Protein AF-A0A0Q5ZE83-F1 (afdb_monomer)

Mean predicted aligned error: 3.69 Å

Structure (mmCIF, N/CA/C/O backbone):
data_AF-A0A0Q5ZE83-F1
#
_entry.id   AF-A0A0Q5ZE83-F1
#
loop_
_atom_site.group_PDB
_atom_site.id
_atom_site.type_symbol
_atom_site.label_atom_id
_atom_site.label_alt_id
_atom_site.label_comp_id
_atom_site.label_asym_id
_atom_site.label_entity_id
_atom_site.label_seq_id
_atom_site.pdbx_PDB_ins_code
_atom_site.Cartn_x
_atom_site.Cartn_y
_atom_site.Cartn_z
_atom_site.occupancy
_atom_site.B_iso_or_equiv
_atom_site.auth_seq_id
_atom_site.auth_comp_id
_atom_site.auth_asym_id
_atom_site.auth_atom_id
_atom_site.pdbx_PDB_model_num
ATOM 1 N N . MET A 1 1 ? 2.096 -6.579 13.465 1.00 82.06 1 MET A N 1
ATOM 2 C CA . MET A 1 1 ? 1.869 -6.736 12.017 1.00 82.06 1 MET A CA 1
ATOM 3 C C . MET A 1 1 ? 0.982 -7.941 11.682 1.00 82.06 1 MET A C 1
ATOM 5 O O . MET A 1 1 ? 1.293 -9.048 12.105 1.00 82.06 1 MET A O 1
ATOM 9 N N . GLN A 1 2 ? -0.101 -7.746 10.924 1.00 92.50 2 GLN A N 1
ATOM 10 C CA . GLN A 1 2 ? -0.947 -8.795 10.330 1.00 92.50 2 GLN A CA 1
ATOM 11 C C . GLN A 1 2 ? -1.009 -8.585 8.812 1.00 92.50 2 GLN A C 1
ATOM 13 O O . GLN A 1 2 ? -1.282 -7.473 8.374 1.00 92.50 2 GLN A O 1
ATOM 18 N N . VAL A 1 3 ? -0.794 -9.628 8.007 1.00 93.94 3 VAL A N 1
ATOM 19 C CA . VAL A 1 3 ? -0.985 -9.550 6.547 1.00 93.94 3 VAL A CA 1
ATOM 20 C C . VAL A 1 3 ? -2.480 -9.579 6.246 1.00 93.94 3 VAL A C 1
ATOM 22 O O . VAL A 1 3 ? -3.165 -10.521 6.641 1.00 93.94 3 VAL A O 1
ATOM 25 N N . LEU A 1 4 ? -2.977 -8.549 5.565 1.00 93.50 4 LEU A N 1
ATOM 26 C CA . LEU A 1 4 ? -4.355 -8.503 5.079 1.00 93.50 4 LEU A CA 1
ATOM 27 C C . LEU A 1 4 ? -4.453 -9.041 3.658 1.00 93.50 4 LEU A C 1
ATOM 29 O O . LEU A 1 4 ? -5.362 -9.804 3.351 1.00 93.50 4 LEU A O 1
ATOM 33 N N . MET A 1 5 ? -3.520 -8.631 2.797 1.00 93.56 5 MET A N 1
ATOM 34 C CA . MET A 1 5 ? -3.527 -8.975 1.379 1.00 93.56 5 MET A CA 1
ATOM 35 C C . MET A 1 5 ? -2.098 -9.136 0.894 1.00 93.56 5 MET A C 1
ATOM 37 O O . MET A 1 5 ? -1.196 -8.425 1.336 1.00 93.56 5 MET A O 1
ATOM 41 N N . LYS A 1 6 ? -1.892 -10.063 -0.030 1.00 93.88 6 LYS A N 1
ATOM 42 C CA . LYS A 1 6 ? -0.602 -10.269 -0.671 1.00 93.88 6 LYS A CA 1
ATOM 43 C C . LYS A 1 6 ? -0.836 -10.628 -2.122 1.00 93.88 6 LYS A C 1
ATOM 45 O O . LYS A 1 6 ? -1.517 -11.610 -2.408 1.00 93.88 6 LYS A O 1
ATOM 50 N N . LYS A 1 7 ? -0.198 -9.874 -3.007 1.00 91.81 7 LYS A N 1
ATOM 51 C CA . LYS A 1 7 ? -0.164 -10.153 -4.433 1.00 91.81 7 LYS A CA 1
ATOM 52 C C . LYS A 1 7 ? 1.287 -10.379 -4.833 1.00 91.81 7 LYS A C 1
ATOM 54 O O . LYS A 1 7 ? 2.156 -9.532 -4.620 1.00 91.81 7 LYS A O 1
ATOM 59 N N . ASN A 1 8 ? 1.574 -11.600 -5.278 1.00 86.62 8 ASN A N 1
ATOM 60 C CA . ASN A 1 8 ? 2.942 -12.068 -5.490 1.00 86.62 8 ASN A CA 1
ATOM 61 C C . ASN A 1 8 ? 3.687 -11.159 -6.473 1.00 86.62 8 ASN A C 1
ATOM 63 O O . ASN A 1 8 ? 3.200 -10.942 -7.574 1.00 86.62 8 ASN A O 1
ATOM 67 N N . TRP A 1 9 ? 4.884 -10.701 -6.084 1.00 82.31 9 TRP A N 1
ATOM 68 C CA . TRP A 1 9 ? 5.738 -9.790 -6.870 1.00 82.31 9 TRP A CA 1
ATOM 69 C C . TRP A 1 9 ? 5.134 -8.404 -7.146 1.00 82.31 9 TRP A C 1
ATOM 71 O O . TRP A 1 9 ? 5.636 -7.658 -7.992 1.00 82.31 9 TRP A O 1
ATOM 81 N N . GLU A 1 10 ? 4.075 -8.040 -6.424 1.00 89.94 10 GLU A N 1
ATOM 82 C CA . GLU A 1 10 ? 3.404 -6.757 -6.595 1.00 89.94 10 GLU A CA 1
ATOM 83 C C . GLU A 1 10 ? 3.388 -5.952 -5.310 1.00 89.94 10 GLU A C 1
ATOM 85 O O . GLU A 1 10 ? 4.043 -4.915 -5.231 1.00 89.94 10 GLU A O 1
ATOM 90 N N . TYR A 1 11 ? 2.677 -6.438 -4.297 1.00 94.44 11 TYR A N 1
ATOM 91 C CA . TYR A 1 11 ? 2.591 -5.755 -3.019 1.00 94.44 11 TYR A CA 1
ATOM 92 C C . TYR A 1 11 ? 2.127 -6.676 -1.893 1.00 94.44 11 TYR A C 1
ATOM 94 O O . TYR A 1 11 ? 1.551 -7.750 -2.105 1.00 94.44 11 TYR A O 1
ATOM 102 N N . ILE A 1 12 ? 2.327 -6.203 -0.669 1.00 95.19 12 ILE A N 1
ATOM 103 C CA . ILE A 1 12 ? 1.773 -6.779 0.545 1.00 95.19 12 ILE A CA 1
ATOM 104 C C . ILE A 1 12 ? 1.124 -5.654 1.352 1.00 95.19 12 ILE A C 1
ATOM 106 O O . ILE A 1 12 ? 1.760 -4.653 1.677 1.00 95.19 12 ILE A O 1
ATOM 110 N N . LEU A 1 13 ? -0.161 -5.820 1.662 1.00 95.81 13 LEU A N 1
ATOM 111 C CA . LEU A 1 13 ? -0.893 -4.944 2.566 1.00 95.81 13 LEU A CA 1
ATOM 112 C C . LEU A 1 13 ? -0.886 -5.554 3.963 1.00 95.81 13 LEU A C 1
ATOM 114 O O . LEU A 1 13 ? -1.343 -6.682 4.181 1.00 95.81 13 LEU A O 1
ATOM 118 N N . TYR A 1 14 ? -0.442 -4.761 4.922 1.00 94.62 14 TYR A N 1
ATOM 119 C CA . TYR A 1 14 ? -0.391 -5.114 6.324 1.00 94.62 14 TYR A CA 1
ATOM 120 C C . TYR A 1 14 ? -1.289 -4.202 7.146 1.00 94.62 14 TYR A C 1
ATOM 122 O O . TYR A 1 14 ? -1.475 -3.024 6.846 1.00 94.62 14 TYR A O 1
ATOM 130 N N . LYS A 1 15 ? -1.783 -4.746 8.252 1.00 93.62 15 LYS A N 1
ATOM 131 C CA . LYS A 1 15 ? -2.370 -3.987 9.343 1.00 93.62 15 LYS A CA 1
ATOM 132 C C . LYS A 1 15 ? -1.466 -4.070 10.554 1.00 93.62 15 LYS A C 1
ATOM 134 O O . LYS A 1 15 ? -1.119 -5.155 11.026 1.00 93.62 15 LYS A O 1
ATOM 139 N N . GLU A 1 16 ? -1.099 -2.919 11.080 1.00 92.75 16 GLU A N 1
ATOM 140 C CA . GLU A 1 16 ? -0.334 -2.813 12.308 1.00 92.75 16 GLU A CA 1
ATOM 141 C C . GLU A 1 16 ? -1.035 -1.856 13.262 1.00 92.75 16 GLU A C 1
ATOM 143 O O . GLU A 1 16 ? -1.102 -0.654 13.028 1.00 92.75 16 GLU A O 1
ATOM 148 N N . ASN A 1 17 ? -1.589 -2.396 14.351 1.00 88.81 17 ASN A N 1
ATOM 149 C CA . ASN A 1 17 ? -2.453 -1.649 15.264 1.00 88.81 17 ASN A CA 1
ATOM 150 C C . ASN A 1 17 ? -3.629 -0.985 14.513 1.00 88.81 17 ASN A C 1
ATOM 152 O O . ASN A 1 17 ? -4.519 -1.676 14.013 1.00 88.81 17 ASN A O 1
ATOM 156 N N . GLN A 1 18 ? -3.629 0.349 14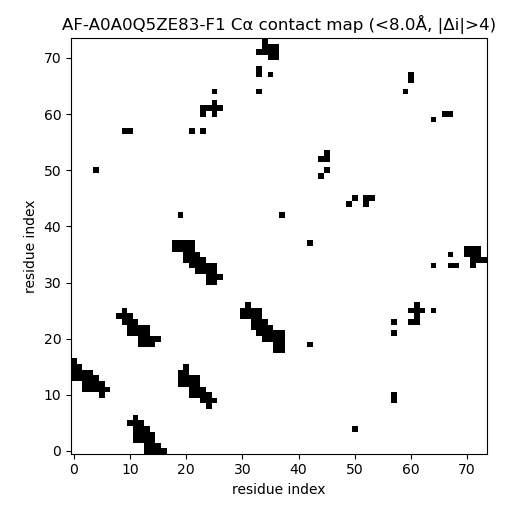.436 1.00 88.88 18 GLN A N 1
ATOM 157 C CA . GLN A 1 18 ? -4.622 1.163 13.726 1.00 88.88 18 GLN A CA 1
ATOM 158 C C . GLN A 1 18 ? -4.114 1.697 12.378 1.00 88.88 18 GLN A C 1
ATOM 160 O O . GLN A 1 18 ? -4.800 2.487 11.737 1.00 88.88 18 GLN A O 1
ATOM 165 N N . LYS A 1 19 ? -2.927 1.265 11.945 1.00 93.12 19 LYS A N 1
ATOM 166 C CA . LYS A 1 19 ? -2.269 1.715 10.719 1.00 93.12 19 LYS A CA 1
ATOM 167 C C . LYS A 1 19 ? -2.344 0.635 9.650 1.00 93.12 19 LYS A C 1
ATOM 169 O O . LYS A 1 19 ? -2.266 -0.561 9.945 1.00 93.12 19 LYS A O 1
ATOM 174 N N . TYR A 1 20 ? -2.484 1.075 8.408 1.00 94.7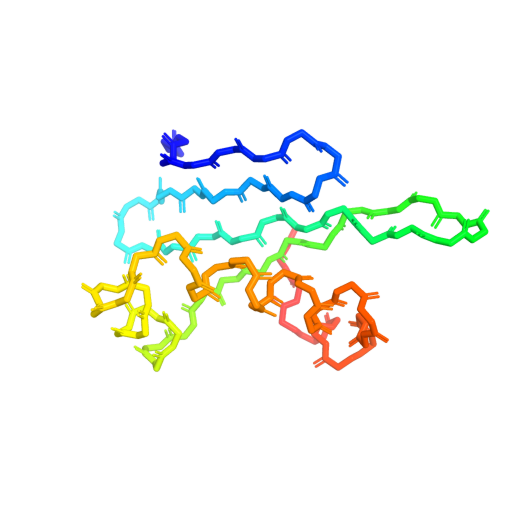5 20 TYR A N 1
ATOM 175 C CA . TYR A 1 20 ? -2.386 0.223 7.231 1.00 94.75 20 TYR A CA 1
ATOM 176 C C . TYR A 1 20 ? -1.066 0.538 6.542 1.00 94.75 20 TYR A C 1
ATOM 178 O O . TYR A 1 20 ? -0.768 1.703 6.293 1.00 94.75 20 TYR A O 1
ATOM 186 N N . LEU A 1 21 ? -0.276 -0.494 6.269 1.00 95.31 21 LEU A N 1
ATOM 187 C CA . LEU A 1 21 ? 1.025 -0.367 5.625 1.00 95.31 21 LEU A CA 1
ATOM 188 C C . LEU A 1 21 ? 0.982 -1.098 4.293 1.00 95.31 21 LEU A C 1
ATOM 190 O O . LEU A 1 21 ? 0.583 -2.262 4.254 1.00 95.31 21 LEU A O 1
ATOM 194 N N . LEU A 1 22 ? 1.415 -0.443 3.225 1.00 95.69 22 LEU A N 1
ATOM 195 C CA . LEU A 1 22 ? 1.536 -1.047 1.907 1.00 95.69 22 LEU A CA 1
ATOM 196 C C . LEU A 1 22 ? 3.007 -1.133 1.536 1.00 95.69 22 LEU A C 1
ATOM 198 O O . LEU A 1 22 ? 3.707 -0.126 1.483 1.00 95.69 22 LEU A O 1
ATOM 202 N N . GLU A 1 23 ? 3.465 -2.350 1.297 1.00 94.81 23 GLU A N 1
ATOM 203 C CA . GLU A 1 23 ? 4.804 -2.644 0.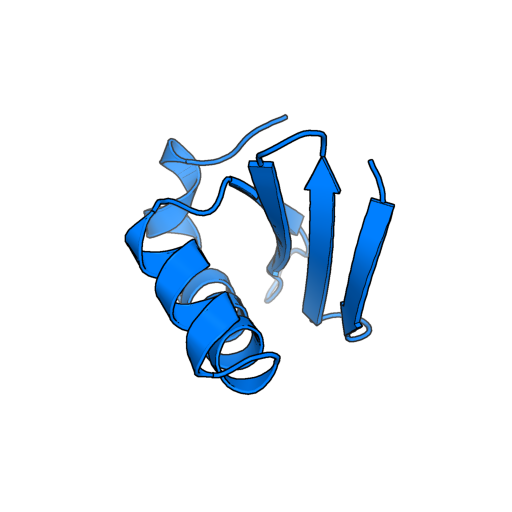810 1.00 94.81 23 GLU A CA 1
ATOM 204 C C . GLU A 1 23 ? 4.694 -3.042 -0.648 1.00 94.81 23 GLU A C 1
ATOM 206 O O . GLU A 1 23 ? 4.081 -4.055 -0.969 1.00 94.81 23 GLU A O 1
ATOM 211 N N . VAL A 1 24 ? 5.230 -2.213 -1.531 1.00 94.19 24 VAL A N 1
ATOM 212 C CA . VAL A 1 24 ? 5.154 -2.396 -2.977 1.00 94.19 24 VAL A CA 1
ATOM 213 C C . VAL A 1 24 ? 6.517 -2.816 -3.491 1.00 94.19 24 VAL A C 1
ATOM 215 O O . VAL A 1 24 ? 7.530 -2.190 -3.178 1.00 94.19 24 VAL A O 1
ATOM 218 N N . VAL A 1 25 ? 6.540 -3.859 -4.313 1.00 91.75 25 VAL A N 1
ATOM 219 C CA . VAL A 1 25 ? 7.746 -4.291 -5.015 1.00 91.75 25 VAL A CA 1
ATOM 220 C C . VAL A 1 25 ? 7.920 -3.404 -6.248 1.00 91.75 25 VAL A C 1
ATOM 222 O O . VAL A 1 25 ? 7.262 -3.578 -7.279 1.00 91.75 25 VAL A O 1
ATOM 225 N N . CYS A 1 26 ? 8.822 -2.436 -6.139 1.00 88.69 26 CYS A N 1
ATOM 226 C CA . CYS A 1 26 ? 9.197 -1.530 -7.213 1.00 88.69 26 CYS A CA 1
ATOM 227 C C . CYS A 1 26 ? 10.386 -2.121 -7.976 1.00 88.69 26 CYS A C 1
ATOM 229 O O . CYS A 1 26 ? 11.444 -2.381 -7.408 1.00 88.69 26 CYS A O 1
ATOM 231 N N . GLY A 1 27 ? 10.243 -2.362 -9.279 1.00 72.44 27 GLY A N 1
ATOM 232 C CA . GLY A 1 27 ? 11.306 -3.022 -10.032 1.00 72.44 27 GLY A CA 1
ATOM 233 C C . GLY A 1 27 ? 11.211 -2.825 -11.534 1.00 72.44 27 GLY A C 1
ATOM 234 O O . GLY A 1 27 ? 10.228 -3.213 -12.154 1.00 72.44 27 GLY A O 1
ATOM 235 N N . GLY A 1 28 ? 12.279 -2.250 -12.093 1.00 69.00 28 GLY A N 1
ATOM 236 C CA . GLY A 1 28 ? 12.612 -2.269 -13.518 1.00 69.00 28 GLY A CA 1
ATOM 237 C C . GLY A 1 28 ? 14.001 -2.886 -13.703 1.00 69.00 28 GLY A C 1
ATOM 238 O O . GLY A 1 28 ? 14.127 -4.094 -13.858 1.00 69.00 28 GLY A O 1
ATOM 239 N N . ALA A 1 29 ? 15.057 -2.067 -13.611 1.00 63.28 29 ALA A N 1
ATOM 240 C CA . ALA A 1 29 ? 16.454 -2.523 -13.683 1.00 63.28 29 ALA A CA 1
ATOM 241 C C . ALA A 1 29 ? 17.050 -2.976 -12.329 1.00 63.28 29 ALA A C 1
ATOM 243 O O . ALA A 1 29 ? 17.972 -3.785 -12.306 1.00 63.28 29 ALA A O 1
ATOM 244 N N . ALA A 1 30 ? 16.523 -2.480 -11.204 1.00 70.31 30 ALA A N 1
ATOM 245 C CA . ALA A 1 30 ? 16.861 -2.928 -9.853 1.00 70.31 30 ALA A CA 1
ATOM 246 C C . ALA A 1 30 ? 15.566 -3.095 -9.050 1.00 70.31 30 ALA A C 1
ATOM 248 O O . ALA A 1 30 ? 14.729 -2.191 -9.046 1.00 70.31 30 ALA A O 1
ATOM 249 N N . MET A 1 31 ? 15.386 -4.258 -8.422 1.00 81.38 31 MET A N 1
ATOM 250 C CA . MET A 1 31 ? 14.238 -4.536 -7.557 1.00 81.38 31 MET A CA 1
ATOM 251 C C . MET A 1 31 ? 14.496 -3.963 -6.166 1.00 81.38 31 MET A C 1
ATOM 253 O O . MET A 1 31 ? 15.532 -4.241 -5.562 1.00 81.38 31 MET A O 1
ATOM 257 N N . PHE A 1 32 ? 13.551 -3.178 -5.666 1.00 88.38 32 PHE A N 1
ATOM 258 C CA . PHE A 1 32 ? 13.522 -2.686 -4.297 1.00 88.38 32 PHE A CA 1
ATOM 259 C C . PHE A 1 32 ? 12.085 -2.661 -3.781 1.00 88.38 32 PHE A C 1
ATOM 261 O O . PHE A 1 32 ? 11.127 -2.607 -4.548 1.00 88.38 32 PHE A O 1
ATOM 268 N N . GLU A 1 33 ? 11.927 -2.680 -2.466 1.00 90.31 33 GLU A N 1
ATOM 269 C CA . GLU A 1 33 ? 10.617 -2.619 -1.824 1.00 90.31 33 GLU A CA 1
ATOM 270 C C . GLU A 1 33 ? 10.402 -1.223 -1.241 1.00 90.31 33 GLU A C 1
ATOM 272 O O . GLU A 1 33 ? 11.279 -0.662 -0.573 1.00 90.31 33 GLU A O 1
ATOM 277 N N . LEU A 1 34 ? 9.237 -0.643 -1.522 1.00 92.69 34 LEU A N 1
ATOM 278 C CA . LEU A 1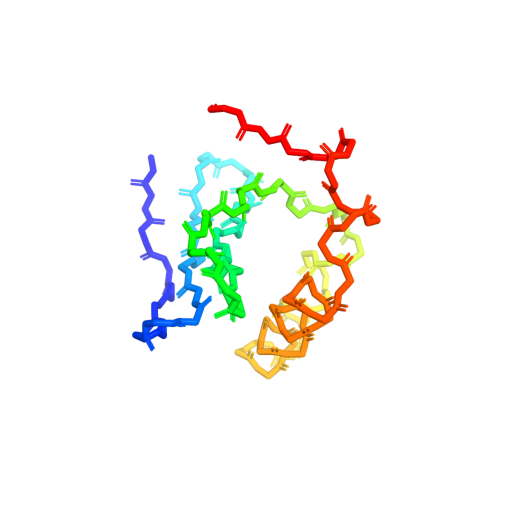 34 ? 8.803 0.611 -0.932 1.00 92.69 34 LEU A CA 1
ATOM 279 C C . LEU A 1 34 ? 7.656 0.345 0.032 1.00 92.69 34 LEU A C 1
ATOM 281 O O . LEU A 1 34 ? 6.552 0.001 -0.381 1.00 92.69 34 LEU A O 1
ATOM 285 N N . LYS A 1 35 ? 7.926 0.544 1.317 1.00 94.38 35 LYS A N 1
ATOM 286 C CA . LYS A 1 35 ? 6.939 0.429 2.380 1.00 94.38 35 LYS A CA 1
ATOM 287 C C . LYS A 1 35 ? 6.461 1.809 2.790 1.00 94.38 35 LYS A C 1
ATOM 289 O O . LYS A 1 35 ? 7.280 2.653 3.145 1.00 94.38 35 LYS A O 1
ATOM 294 N N . ILE A 1 36 ? 5.153 2.027 2.743 1.00 94.75 36 ILE A N 1
ATOM 295 C CA . ILE A 1 36 ? 4.521 3.290 3.130 1.00 94.75 36 ILE A CA 1
ATOM 296 C C . ILE A 1 36 ? 3.345 3.042 4.073 1.00 94.75 36 ILE A C 1
ATOM 298 O O . ILE A 1 36 ? 2.690 2.001 4.015 1.00 94.75 36 ILE A O 1
ATOM 302 N N . GLU A 1 37 ? 3.049 4.022 4.921 1.00 95.44 37 GLU A N 1
ATOM 303 C CA . GLU A 1 37 ? 1.794 4.078 5.673 1.00 95.44 37 GLU A CA 1
ATOM 304 C C . GLU A 1 37 ? 0.702 4.744 4.827 1.00 95.44 37 GLU A C 1
ATOM 306 O O . GLU A 1 37 ? 0.921 5.824 4.263 1.00 95.44 37 GLU A O 1
ATOM 311 N N . LEU A 1 38 ? -0.475 4.113 4.749 1.00 94.88 38 LEU A N 1
ATOM 312 C CA . LEU A 1 38 ? -1.642 4.704 4.098 1.00 94.88 38 LEU A CA 1
ATOM 313 C C . LEU A 1 38 ? -2.153 5.886 4.924 1.00 94.88 38 LEU A C 1
ATOM 315 O O . LEU A 1 38 ? -2.365 5.780 6.134 1.00 94.88 38 LEU A O 1
ATOM 319 N N . ASN A 1 39 ? -2.419 6.992 4.244 1.00 94.69 39 ASN A N 1
ATOM 320 C CA . ASN A 1 39 ? -3.107 8.139 4.805 1.00 94.69 39 ASN A CA 1
ATOM 321 C C . ASN A 1 39 ? -4.621 7.875 4.904 1.00 94.69 39 ASN A C 1
ATOM 323 O O . ASN A 1 39 ? -5.144 6.860 4.445 1.00 94.69 39 ASN A O 1
ATOM 327 N N . ILE A 1 40 ? -5.346 8.815 5.508 1.00 93.62 40 ILE A N 1
ATOM 328 C CA . ILE A 1 40 ? -6.786 8.677 5.763 1.00 93.62 40 ILE A CA 1
ATOM 329 C C . ILE A 1 40 ? -7.583 8.494 4.458 1.00 93.62 40 ILE A C 1
ATOM 331 O O . ILE A 1 40 ? -8.536 7.717 4.430 1.00 93.62 40 ILE A O 1
ATOM 335 N N . GLU A 1 41 ? -7.203 9.174 3.376 1.00 94.50 41 GLU A N 1
ATOM 336 C CA . GLU A 1 41 ? -7.879 9.074 2.078 1.00 94.50 41 GLU A CA 1
ATOM 337 C C . GLU A 1 41 ? -7.661 7.698 1.438 1.00 94.50 41 GLU A C 1
ATOM 339 O O . GLU A 1 41 ? -8.618 7.073 0.983 1.00 94.50 41 GLU A O 1
ATOM 344 N N . GLU A 1 42 ? -6.435 7.177 1.489 1.00 95.19 42 GLU A N 1
ATOM 345 C CA . GLU A 1 42 ? -6.085 5.847 0.981 1.00 95.19 42 GLU A CA 1
ATOM 346 C C . GLU A 1 42 ? -6.742 4.732 1.799 1.00 95.19 42 GLU A C 1
ATOM 348 O O . GLU A 1 42 ? -7.228 3.749 1.237 1.00 95.19 42 GLU A O 1
ATOM 353 N N . VAL A 1 43 ? -6.826 4.894 3.124 1.00 95.06 43 VAL A N 1
ATOM 354 C CA . VAL A 1 43 ? -7.569 3.967 3.989 1.00 95.06 43 VAL A CA 1
ATOM 355 C C . VAL A 1 43 ? -9.054 3.976 3.631 1.00 95.06 43 VAL A C 1
ATOM 357 O O . VAL A 1 43 ? -9.647 2.908 3.502 1.00 95.06 43 VAL A O 1
ATOM 360 N N . ASN A 1 44 ? -9.663 5.146 3.431 1.00 95.81 44 ASN A N 1
ATOM 361 C CA . ASN A 1 44 ? -11.067 5.232 3.019 1.00 95.81 44 ASN A CA 1
ATOM 362 C C . ASN A 1 44 ? -11.301 4.621 1.630 1.00 95.81 44 ASN A C 1
ATOM 364 O O . ASN A 1 44 ? -12.305 3.930 1.432 1.00 95.81 44 ASN A O 1
ATOM 368 N N . GLY A 1 45 ? -10.371 4.825 0.693 1.00 95.69 45 GLY A N 1
ATOM 369 C CA . GLY A 1 45 ? -10.388 4.192 -0.626 1.00 95.69 45 GLY A CA 1
ATOM 370 C C . GLY A 1 45 ? -10.350 2.670 -0.521 1.00 95.69 45 GLY A C 1
ATOM 371 O O . GLY A 1 45 ? -11.216 1.987 -1.070 1.00 95.69 45 GLY A O 1
ATOM 372 N N . TYR A 1 46 ? -9.429 2.136 0.283 1.00 95.12 46 TYR A N 1
ATOM 373 C CA . TYR A 1 46 ? -9.360 0.707 0.580 1.00 95.12 46 TYR A CA 1
ATOM 374 C C . TYR A 1 46 ? -10.644 0.177 1.234 1.00 95.12 46 TYR A C 1
ATOM 376 O O . TYR A 1 46 ? -11.174 -0.844 0.806 1.00 95.12 46 TYR A O 1
ATOM 384 N N . LEU A 1 47 ? -11.191 0.865 2.238 1.00 93.31 47 LEU A N 1
ATOM 385 C CA . LEU A 1 47 ? -12.417 0.427 2.913 1.00 93.31 47 LEU A CA 1
ATOM 386 C C . LEU A 1 47 ? -13.649 0.461 1.993 1.00 93.31 47 LEU A C 1
ATOM 388 O O . LEU A 1 47 ? -14.568 -0.332 2.186 1.00 93.31 47 LEU A O 1
ATOM 392 N N . SER A 1 48 ? -13.667 1.350 0.996 1.00 96.19 48 SER A N 1
ATOM 393 C CA . SER A 1 48 ? -14.802 1.521 0.078 1.00 96.19 48 SER A CA 1
ATOM 394 C C . SER A 1 48 ? -14.723 0.636 -1.166 1.00 96.19 48 SER A C 1
ATOM 396 O O . SER A 1 48 ? -15.756 0.275 -1.729 1.00 96.19 48 SER A O 1
ATOM 398 N N . HIS A 1 49 ? -13.518 0.336 -1.653 1.00 94.62 49 HIS A N 1
ATOM 399 C CA . HIS A 1 49 ? -13.298 -0.338 -2.942 1.00 94.62 49 HIS A CA 1
ATOM 400 C C . HIS A 1 49 ? -12.502 -1.646 -2.817 1.00 94.62 49 HIS A C 1
ATOM 402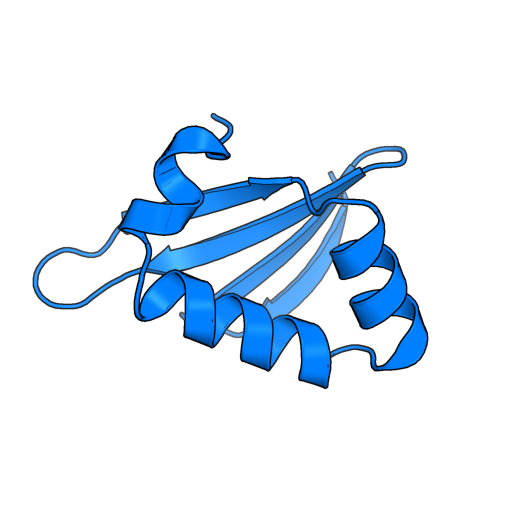 O O . HIS A 1 49 ? -12.400 -2.402 -3.783 1.00 94.62 49 HIS A O 1
ATOM 408 N N . GLY A 1 50 ? -11.967 -1.942 -1.631 1.00 93.62 50 GLY A N 1
ATOM 409 C CA . GLY A 1 50 ? -11.248 -3.175 -1.334 1.00 93.62 50 GLY A CA 1
ATOM 410 C C . GLY A 1 50 ? -9.961 -3.322 -2.142 1.00 93.62 50 GLY A C 1
ATOM 411 O O . GLY A 1 50 ? -9.194 -2.373 -2.311 1.00 93.62 50 GLY A O 1
ATOM 412 N N . GLU A 1 51 ? -9.736 -4.538 -2.646 1.00 93.50 51 GLU A N 1
ATOM 413 C CA . GLU A 1 51 ? -8.521 -4.930 -3.372 1.00 93.50 51 GLU A CA 1
ATOM 414 C C . GLU A 1 51 ? -8.205 -4.017 -4.556 1.00 93.50 51 GLU A C 1
ATOM 416 O O . GLU A 1 51 ? -7.064 -3.603 -4.723 1.00 93.50 51 GLU A O 1
ATOM 421 N N . SER A 1 52 ? -9.225 -3.652 -5.338 1.00 94.50 52 SER A N 1
ATOM 422 C CA . SER A 1 52 ? -9.046 -2.905 -6.586 1.00 94.50 52 SER A CA 1
ATOM 423 C C . SER A 1 52 ? -8.402 -1.532 -6.371 1.00 94.50 52 SER A C 1
ATOM 425 O O . SER A 1 52 ? -7.677 -1.047 -7.240 1.00 94.50 52 SER A O 1
ATOM 427 N N . TYR A 1 53 ? -8.632 -0.911 -5.210 1.00 96.00 53 TYR A N 1
ATOM 428 C CA . TYR A 1 53 ? -7.971 0.343 -4.855 1.00 96.00 53 TYR A CA 1
ATOM 429 C C . TYR A 1 53 ? -6.493 0.133 -4.524 1.00 96.00 53 TYR A C 1
ATOM 431 O O . TYR A 1 53 ? -5.651 0.916 -4.951 1.00 96.00 53 TYR A O 1
ATOM 439 N N . ILE A 1 54 ? -6.171 -0.937 -3.793 1.00 95.94 54 ILE A N 1
ATOM 440 C CA . ILE A 1 54 ? -4.787 -1.267 -3.435 1.00 95.94 54 ILE A CA 1
ATOM 441 C C . ILE A 1 54 ? -3.987 -1.655 -4.675 1.00 95.94 54 ILE A C 1
ATOM 443 O O . ILE A 1 54 ? -2.842 -1.234 -4.796 1.00 95.94 54 ILE A O 1
ATOM 447 N N . ASP A 1 55 ? -4.595 -2.384 -5.610 1.00 94.81 55 ASP A N 1
ATOM 448 C CA . ASP A 1 55 ? -4.000 -2.696 -6.909 1.00 94.81 55 ASP A CA 1
ATOM 449 C C . ASP A 1 55 ? -3.598 -1.425 -7.668 1.00 94.81 55 ASP A C 1
ATOM 451 O O . ASP A 1 55 ? -2.445 -1.275 -8.073 1.00 94.81 55 ASP A O 1
ATOM 455 N N . GLN A 1 56 ? -4.524 -0.469 -7.795 1.00 95.00 56 GLN A N 1
ATOM 456 C CA . GLN A 1 56 ? -4.247 0.811 -8.454 1.00 95.00 56 GLN A CA 1
ATOM 457 C C . GLN A 1 56 ? -3.190 1.626 -7.702 1.00 95.00 56 GLN A C 1
ATOM 459 O O . GLN A 1 56 ? -2.298 2.205 -8.319 1.00 95.00 56 GLN A O 1
ATOM 464 N N . LEU A 1 57 ? -3.254 1.659 -6.369 1.00 94.81 57 L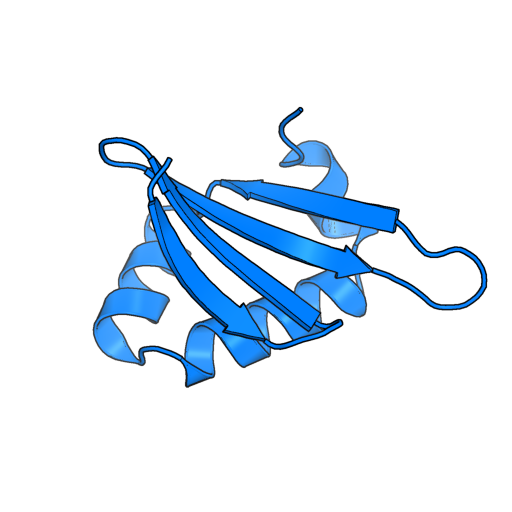EU A N 1
ATOM 465 C CA . LEU A 1 57 ? -2.278 2.371 -5.549 1.00 94.81 57 LEU A CA 1
ATOM 466 C C . LEU A 1 57 ? -0.876 1.767 -5.692 1.00 94.81 57 LEU A C 1
ATOM 468 O O . LEU A 1 57 ? 0.092 2.499 -5.893 1.00 94.81 57 LEU A O 1
ATOM 472 N N . ALA A 1 58 ? -0.763 0.441 -5.648 1.00 94.06 58 ALA A N 1
ATOM 473 C CA . ALA A 1 58 ? 0.496 -0.264 -5.849 1.00 94.06 58 ALA A CA 1
ATOM 474 C C . ALA A 1 58 ? 1.058 -0.034 -7.259 1.00 94.06 58 ALA A C 1
ATOM 476 O O . ALA A 1 58 ? 2.262 0.177 -7.409 1.00 94.06 58 ALA A O 1
ATOM 477 N N . GLU A 1 59 ? 0.209 -0.015 -8.288 1.00 93.06 59 GLU A N 1
ATOM 478 C CA . GLU A 1 59 ? 0.617 0.326 -9.653 1.00 93.06 59 GLU A CA 1
ATOM 479 C C . GLU A 1 59 ? 1.145 1.768 -9.748 1.00 93.06 59 GLU A C 1
ATOM 481 O O . GLU A 1 59 ? 2.227 1.992 -10.297 1.00 93.06 59 GLU A O 1
ATOM 486 N N . MET A 1 60 ? 0.447 2.742 -9.154 1.00 92.88 60 MET A N 1
ATOM 487 C CA . MET A 1 60 ? 0.897 4.140 -9.110 1.00 92.88 60 MET A CA 1
ATOM 488 C C . MET A 1 60 ? 2.247 4.286 -8.398 1.00 92.88 60 MET A C 1
ATOM 490 O O . MET A 1 60 ? 3.141 4.971 -8.901 1.00 92.88 60 MET A O 1
ATOM 494 N N . ILE A 1 61 ? 2.425 3.608 -7.261 1.00 92.81 61 ILE A N 1
ATOM 495 C CA . ILE A 1 61 ? 3.688 3.599 -6.513 1.00 92.81 61 ILE A CA 1
ATOM 496 C C . ILE A 1 61 ? 4.804 2.975 -7.349 1.00 92.81 61 ILE A C 1
ATOM 498 O O . ILE A 1 61 ? 5.899 3.528 -7.416 1.00 92.81 61 ILE A O 1
ATOM 502 N N . ARG A 1 62 ? 4.538 1.857 -8.030 1.00 90.38 62 ARG A N 1
ATOM 503 C CA . ARG A 1 62 ? 5.528 1.181 -8.877 1.00 90.38 62 ARG A CA 1
ATOM 504 C C . ARG A 1 62 ? 5.951 2.034 -10.072 1.00 90.38 62 ARG A C 1
ATOM 506 O O . ARG A 1 62 ? 7.130 2.048 -10.419 1.00 90.38 62 ARG A O 1
ATOM 513 N N . ASN A 1 63 ? 5.004 2.742 -10.685 1.00 90.38 63 ASN A N 1
ATOM 514 C CA . ASN A 1 63 ? 5.247 3.606 -11.840 1.00 90.38 63 ASN A CA 1
ATOM 515 C C . ASN A 1 63 ? 5.917 4.934 -11.463 1.00 90.38 63 ASN A C 1
ATOM 517 O O . ASN A 1 63 ? 6.574 5.554 -12.298 1.00 90.38 63 ASN A O 1
ATOM 521 N N . SER A 1 64 ? 5.748 5.409 -10.229 1.00 89.88 64 SER A N 1
ATOM 522 C CA . SER A 1 64 ? 6.302 6.689 -9.765 1.00 89.88 64 SER A CA 1
ATOM 523 C C . SER A 1 64 ? 6.810 6.621 -8.320 1.00 89.88 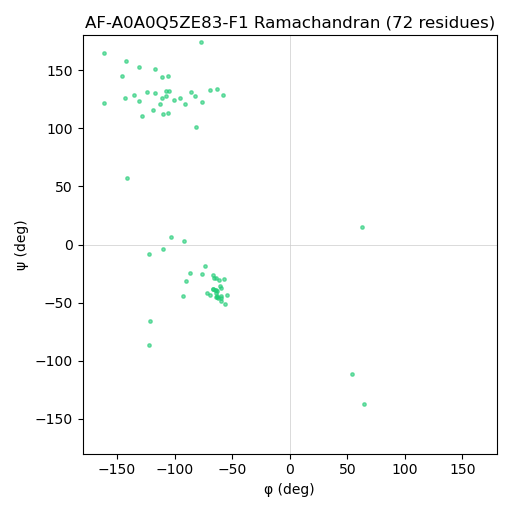64 SER A C 1
ATOM 525 O O . SER A 1 64 ? 6.406 7.432 -7.484 1.00 89.88 64 SER A O 1
ATOM 527 N N . PRO A 1 65 ? 7.753 5.714 -7.998 1.00 88.38 65 PRO A N 1
ATOM 528 C CA . PRO A 1 65 ? 8.157 5.457 -6.616 1.00 88.38 65 PRO A CA 1
ATOM 529 C C . PRO A 1 65 ? 8.808 6.675 -5.965 1.00 88.38 65 PRO A C 1
ATOM 531 O O . PRO A 1 65 ? 8.669 6.880 -4.763 1.00 88.38 65 PRO A O 1
ATOM 534 N N . SER A 1 66 ? 9.456 7.534 -6.760 1.00 87.69 66 SER A N 1
ATOM 535 C CA . SER A 1 66 ? 10.077 8.778 -6.301 1.00 87.69 66 SER A CA 1
ATOM 536 C C . SER A 1 66 ? 9.106 9.721 -5.587 1.00 87.69 66 SER A C 1
ATOM 538 O O . SER A 1 66 ? 9.531 10.439 -4.689 1.00 87.69 66 SER A O 1
ATOM 540 N N . GLN A 1 67 ? 7.815 9.698 -5.937 1.00 90.38 67 GLN A N 1
ATOM 541 C CA . GLN A 1 67 ? 6.788 10.523 -5.286 1.00 90.38 67 GLN A CA 1
ATOM 542 C C . GLN A 1 67 ? 6.414 10.021 -3.885 1.00 90.38 67 GLN A C 1
ATOM 544 O O . GLN A 1 67 ? 5.855 10.768 -3.088 1.00 90.38 67 GLN A O 1
ATOM 549 N N . TYR A 1 68 ? 6.740 8.767 -3.577 1.00 90.75 68 TYR A N 1
ATOM 550 C CA . TYR A 1 68 ? 6.381 8.099 -2.330 1.00 90.75 68 TYR A CA 1
ATOM 551 C C . TYR A 1 68 ? 7.596 7.858 -1.424 1.00 90.75 68 TYR A C 1
ATOM 553 O O . TYR A 1 68 ? 7.430 7.396 -0.299 1.00 90.75 68 TYR A O 1
ATOM 561 N N . LEU A 1 69 ? 8.811 8.200 -1.877 1.00 87.25 69 LEU A N 1
ATOM 562 C CA . LEU A 1 69 ? 10.046 8.044 -1.099 1.00 87.25 69 LEU A CA 1
ATOM 563 C C . LEU A 1 69 ? 10.036 8.844 0.208 1.00 87.25 69 LEU A C 1
ATOM 565 O O . LEU A 1 69 ? 10.548 8.354 1.206 1.00 87.25 69 LEU A O 1
ATOM 569 N N . ASP A 1 70 ? 9.430 10.033 0.221 1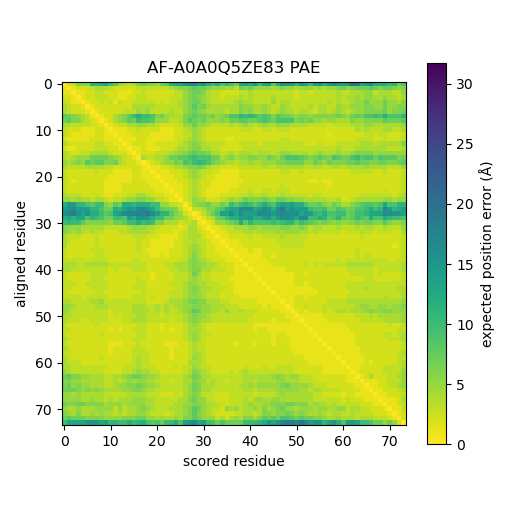.00 91.44 70 ASP A N 1
ATOM 570 C CA . ASP A 1 70 ? 9.310 10.865 1.432 1.00 91.44 70 ASP A CA 1
ATOM 571 C C . ASP A 1 70 ? 8.398 10.223 2.493 1.00 91.44 70 ASP A C 1
ATOM 573 O O . ASP A 1 70 ? 8.568 10.409 3.692 1.00 91.44 70 ASP A O 1
ATOM 577 N N . ARG A 1 71 ? 7.458 9.386 2.039 1.00 90.81 71 ARG A N 1
ATOM 578 C CA . ARG A 1 71 ? 6.524 8.627 2.881 1.00 90.81 71 ARG A CA 1
ATOM 579 C C . ARG A 1 71 ? 7.048 7.237 3.240 1.00 90.81 71 ARG A C 1
ATOM 581 O O . ARG A 1 71 ? 6.317 6.455 3.854 1.00 90.81 71 ARG A O 1
ATOM 588 N N . LYS A 1 72 ? 8.270 6.902 2.813 1.00 91.06 72 LYS A N 1
ATOM 589 C CA . LYS A 1 72 ? 8.878 5.605 3.090 1.00 91.06 72 LYS A CA 1
ATOM 590 C C . LYS A 1 72 ? 9.072 5.452 4.593 1.00 91.06 72 LYS A C 1
ATOM 592 O O . LYS A 1 72 ? 9.612 6.335 5.252 1.00 91.06 72 LYS A O 1
ATOM 597 N N . ILE A 1 73 ? 8.686 4.292 5.100 1.00 88.19 73 ILE A N 1
ATOM 598 C CA . ILE A 1 73 ? 8.991 3.863 6.461 1.00 88.19 73 ILE A CA 1
ATOM 599 C C . ILE A 1 73 ? 9.980 2.694 6.415 1.00 88.19 73 ILE A C 1
ATOM 601 O O . ILE A 1 73 ? 9.941 1.881 5.486 1.00 88.19 73 ILE A O 1
ATOM 605 N N . GLU A 1 74 ? 10.894 2.661 7.384 1.00 72.69 74 GLU A N 1
ATOM 606 C CA . GLU A 1 74 ? 11.867 1.575 7.585 1.00 72.69 74 GLU A CA 1
ATOM 607 C C . GLU A 1 74 ? 11.298 0.458 8.466 1.00 72.69 74 GLU A C 1
ATOM 609 O O . GLU A 1 74 ? 10.563 0.773 9.432 1.00 72.69 74 GLU A O 1
#

Sequence (74 aa):
MQVLMKKNWEYILYKENQKYLLEVVCGGAAMFELKIELNIEEVNGYLSHGESYIDQLAEMIRNSPSQYLDRKIE

Solvent-accessible surface area (backbone atoms only — not comparable to full-atom values): 4247 Å² total; per-residue (Å²): 121,42,82,78,45,74,45,90,87,42,35,37,35,32,39,40,94,94,44,43,35,42,34,25,50,30,66,83,97,62,78,46,76,50,33,29,69,57,50,74,67,56,49,50,42,33,76,74,54,40,68,65,41,52,53,51,50,40,49,51,41,49,77,43,46,79,81,47,56,87,53,50,58,134

Nearest PDB structures (foldseek):
  2n4b-assembly1_A  TM=4.445E-01  e=3.140E+00  Cupriavidus metallidurans CH34
  5mu3-assembly1_B  TM=3.319E-01  e=1.496E+00  Kluyveromyces lactis NRRL Y-1140
  8qcw-assembly1_A  TM=6.660E-01  e=8.442E+00  Lotus japonicus
  3zxu-assembly1_B  TM=3.601E-01  e=4.550E+00  Kluyveromyces lactis NRRL Y-1140
  6hox-assembly1_A  TM=3.731E-01  e=7.013E+00  Paraclostridium bifermentans

Radius of gyration: 11.41 Å; Cα contacts (8 Å, |Δi|>4): 110; chains: 1; bounding box: 32×23×29 Å

pLDDT: mean 90.86, std 6.64, range [63.28, 96.19]

Secondary structure (DSSP, 8-state):
-EEEEEETTTEE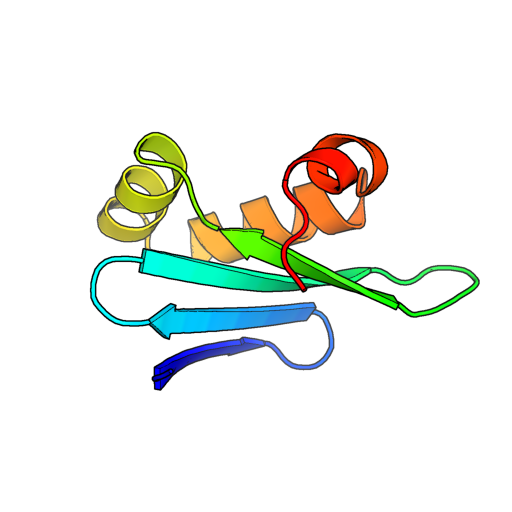EEEETTEEEEEEEEESSSEEEEEEE--HHHHHHHHHHTHHHHHHHHHHHHH-GGGTGGGB--

Foldseek 3Di:
DAWPDDDPQAWTWDDDPPWIKIWGFADDPDTDIFIFIDDPVLVVQCVVPNPVSSNVVSVVCNVCVVVCVVRGDD